Protein AF-A0A7S1WLS0-F1 (afdb_monomer_lite)

Foldseek 3Di:
DVLLVLQVVLLVVLVVCVVVVQFDDNPGLVVCSCLLVVLVPDDLQAADLDELNSSSSQLNSCVVVVHDNVVSSVLSNCQRRLDCPNPQQSSNHRWGAPDPRYDIHDPDPCPSVVVVD

Radius of gyration: 13.22 Å; chains: 1; bounding box: 27×26×39 Å

pLDDT: mean 93.17, std 4.49, range [72.94, 97.62]

Organism: Alexandrium catenella (NCBI:txid2925)

Secondary structure (DSSP, 8-state):
-HHHHHHHHHHHHHHHHHHTT--------TT-GGGHHHHHHS-TTS-B---TTTHHHHHHHHHHTT--HHHHHHHHHHHHTT-TT-TTTTT-SS-B--STTBPPB-SSTTTTSGGG-

Sequence (117 aa):
LDASIATFLLHVESRIANHCGEGFYTIGPCGEELLSGVGLALRPTDLAALHYRHLGTALMRSLRSGAPMESVLLNRARGFCVSTLDPVSKGHHCLLGGGEHDFLVTSTLASQSPPAV

Structure (mmCIF, N/CA/C/O backbone):
data_AF-A0A7S1WLS0-F1
#
_entry.id   AF-A0A7S1WLS0-F1
#
loop_
_atom_site.group_PDB
_atom_site.id
_atom_site.type_symbol
_atom_site.label_atom_id
_atom_site.label_alt_id
_atom_site.label_comp_id
_atom_site.label_asym_id
_atom_site.label_entity_id
_atom_site.label_seq_id
_atom_site.pdbx_PDB_ins_code
_atom_site.Cartn_x
_atom_site.Cartn_y
_atom_site.Cartn_z
_atom_site.occupancy
_atom_site.B_iso_or_equiv
_atom_site.auth_seq_id
_atom_site.auth_comp_id
_atom_site.auth_asym_id
_atom_site.auth_atom_id
_atom_site.pdbx_PDB_model_num
ATOM 1 N N . LEU A 1 1 ? -15.720 -5.421 -3.867 1.00 79.56 1 LEU A N 1
ATOM 2 C CA . LEU A 1 1 ? -15.421 -5.707 -5.286 1.00 79.56 1 LEU A CA 1
ATOM 3 C C . LEU A 1 1 ? -14.441 -4.676 -5.839 1.00 79.56 1 LEU A C 1
ATOM 5 O O . LEU A 1 1 ? -13.378 -5.070 -6.297 1.00 79.56 1 LEU A O 1
ATOM 9 N N . ASP A 1 2 ? -14.729 -3.382 -5.688 1.00 93.50 2 ASP A N 1
ATOM 10 C CA . ASP A 1 2 ? -13.911 -2.284 -6.229 1.00 93.50 2 ASP A CA 1
ATOM 11 C C . ASP A 1 2 ? -12.439 -2.346 -5.815 1.00 93.50 2 ASP A C 1
ATOM 13 O O . ASP A 1 2 ? -11.564 -2.307 -6.670 1.00 93.50 2 ASP A O 1
ATOM 17 N N . ALA A 1 3 ? -12.145 -2.545 -4.525 1.00 96.50 3 ALA A N 1
ATOM 18 C CA . ALA A 1 3 ? -10.765 -2.681 -4.055 1.00 96.50 3 ALA A CA 1
ATOM 19 C C . ALA A 1 3 ? -10.038 -3.901 -4.652 1.00 96.50 3 ALA A C 1
ATOM 21 O O . ALA A 1 3 ? -8.842 -3.820 -4.910 1.00 96.50 3 ALA A O 1
ATOM 22 N N . SER A 1 4 ? -10.730 -5.018 -4.907 1.00 96.88 4 SER A N 1
ATOM 23 C CA . SER A 1 4 ? -10.135 -6.184 -5.582 1.00 96.88 4 SER A CA 1
ATOM 24 C C . SER A 1 4 ? -9.783 -5.867 -7.031 1.00 96.88 4 SER A C 1
ATOM 26 O O . SER A 1 4 ? -8.681 -6.175 -7.472 1.00 96.88 4 SER A O 1
ATOM 28 N N . ILE A 1 5 ? -10.687 -5.199 -7.752 1.00 96.88 5 ILE A N 1
ATOM 29 C CA . ILE A 1 5 ? -10.441 -4.775 -9.135 1.00 96.88 5 ILE A CA 1
ATOM 30 C C . ILE A 1 5 ? -9.294 -3.762 -9.171 1.00 96.88 5 ILE A C 1
ATOM 32 O O . ILE A 1 5 ? -8.348 -3.934 -9.931 1.00 96.88 5 ILE A O 1
ATOM 36 N N . ALA A 1 6 ? -9.323 -2.754 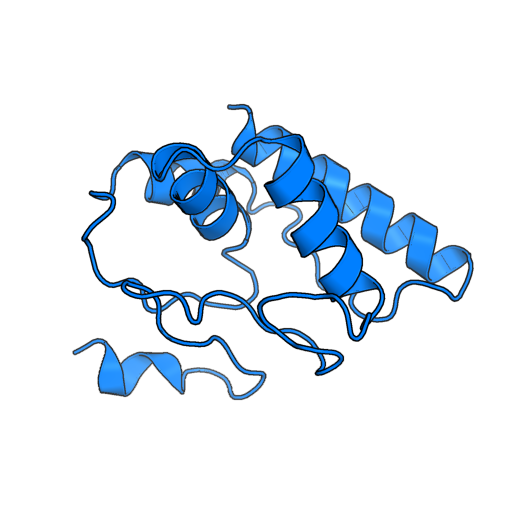-8.298 1.00 96.81 6 ALA A N 1
ATOM 37 C CA . ALA A 1 6 ? -8.257 -1.768 -8.157 1.00 96.81 6 ALA A CA 1
ATOM 38 C C . ALA A 1 6 ? -6.903 -2.429 -7.876 1.00 96.81 6 ALA A C 1
ATOM 40 O O . ALA A 1 6 ? -5.903 -2.058 -8.477 1.00 96.81 6 ALA A O 1
ATOM 41 N N . THR A 1 7 ? -6.876 -3.442 -7.006 1.00 96.50 7 THR A N 1
ATOM 42 C CA . THR A 1 7 ? -5.673 -4.220 -6.678 1.00 96.50 7 THR A CA 1
ATOM 43 C C . THR A 1 7 ? -5.078 -4.888 -7.920 1.00 96.50 7 THR A C 1
ATOM 45 O O . THR A 1 7 ? -3.869 -4.801 -8.137 1.00 96.50 7 THR A O 1
ATOM 48 N N . PHE A 1 8 ? -5.921 -5.503 -8.755 1.00 96.38 8 PHE A N 1
ATOM 49 C CA . PHE A 1 8 ? -5.499 -6.115 -10.016 1.00 96.38 8 PHE A CA 1
ATOM 50 C C . PHE A 1 8 ? -5.005 -5.075 -11.027 1.00 96.38 8 PHE A C 1
ATOM 52 O O . PHE A 1 8 ? -3.925 -5.226 -11.592 1.00 96.38 8 PHE A O 1
ATOM 59 N N . LEU A 1 9 ? -5.754 -3.988 -11.225 1.00 96.12 9 LEU A N 1
ATOM 60 C CA . LEU A 1 9 ? -5.374 -2.928 -12.161 1.00 96.12 9 LEU A CA 1
ATOM 61 C C . LEU A 1 9 ? -4.044 -2.285 -11.758 1.00 96.12 9 LEU A C 1
ATOM 63 O O . LEU A 1 9 ? -3.145 -2.158 -12.578 1.00 96.12 9 LEU A O 1
ATOM 67 N N . LEU A 1 10 ? -3.866 -1.980 -10.473 1.00 95.50 10 LEU A N 1
ATOM 68 C CA . LEU A 1 10 ? -2.608 -1.477 -9.924 1.00 95.50 10 LEU A CA 1
ATOM 69 C C . LEU A 1 10 ? -1.446 -2.457 -10.130 1.00 95.50 10 LEU A C 1
ATOM 71 O O . LEU A 1 10 ? -0.324 -2.023 -10.385 1.00 95.50 10 LEU A O 1
ATOM 75 N N . HIS A 1 11 ? -1.692 -3.769 -10.045 1.00 95.31 11 HIS A N 1
ATOM 76 C CA . HIS A 1 11 ? -0.683 -4.765 -10.400 1.00 95.31 11 HIS A CA 1
ATOM 77 C C . HIS A 1 11 ? -0.281 -4.657 -11.876 1.00 95.31 11 HIS A C 1
ATOM 79 O O . HIS A 1 11 ? 0.914 -4.577 -12.161 1.00 95.31 11 HIS A O 1
ATOM 85 N N . VAL A 1 12 ? -1.250 -4.623 -12.793 1.00 96.06 12 VAL A N 1
ATOM 86 C CA . VAL A 1 12 ? -0.998 -4.496 -14.237 1.00 96.06 12 VAL A CA 1
ATOM 87 C C . VAL A 1 12 ? -0.223 -3.210 -14.536 1.00 96.06 12 VAL A C 1
ATOM 89 O O . VAL A 1 12 ? 0.847 -3.270 -15.139 1.00 96.06 12 VAL A O 1
ATOM 92 N N . GLU A 1 13 ? -0.683 -2.072 -14.020 1.00 95.81 13 GLU A N 1
ATOM 93 C CA . GLU A 1 13 ? -0.031 -0.777 -14.235 1.00 95.81 13 GLU A CA 1
ATOM 94 C C . GLU A 1 13 ? 1.378 -0.727 -13.637 1.00 95.81 13 GLU A C 1
ATOM 96 O O . GLU A 1 13 ? 2.289 -0.192 -14.262 1.00 95.81 13 GLU A O 1
ATOM 101 N N . SER A 1 14 ? 1.622 -1.360 -12.482 1.00 94.88 14 SER A N 1
ATOM 102 C CA . SER A 1 14 ? 2.982 -1.451 -11.927 1.00 94.88 14 SER A CA 1
ATOM 103 C C . SER A 1 14 ? 3.954 -2.185 -12.863 1.00 94.88 14 SER A C 1
ATOM 105 O O . SER A 1 14 ? 5.133 -1.833 -12.935 1.00 94.88 14 SER A O 1
ATOM 107 N N . ARG A 1 15 ? 3.473 -3.189 -13.614 1.00 95.81 15 ARG A N 1
ATOM 108 C CA . ARG A 1 15 ? 4.278 -3.923 -14.602 1.00 95.81 15 ARG A CA 1
ATOM 109 C C . ARG A 1 15 ? 4.525 -3.091 -15.854 1.00 95.81 15 ARG A C 1
ATOM 111 O O . ARG A 1 15 ? 5.644 -3.102 -16.357 1.00 95.81 15 ARG A O 1
ATOM 118 N N . ILE A 1 16 ? 3.518 -2.356 -16.322 1.00 96.62 16 ILE A N 1
ATOM 119 C CA . ILE A 1 16 ? 3.651 -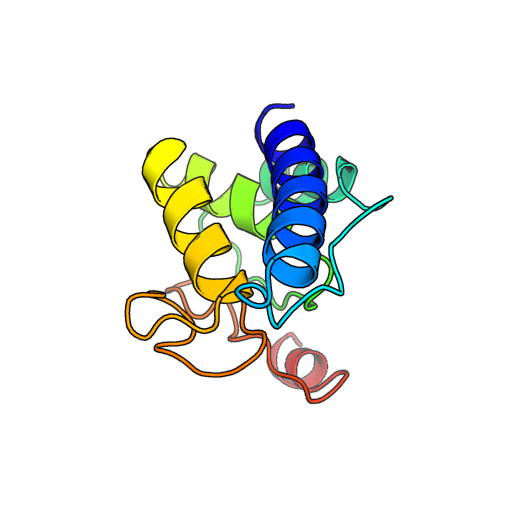1.434 -17.457 1.00 96.62 16 ILE A CA 1
ATOM 120 C C . ILE A 1 16 ? 4.641 -0.316 -17.111 1.00 96.62 16 ILE A C 1
ATOM 122 O O . ILE A 1 16 ? 5.596 -0.097 -17.850 1.00 96.62 16 ILE A O 1
ATOM 126 N N . ALA A 1 17 ? 4.491 0.325 -15.949 1.00 95.75 17 ALA A N 1
ATOM 127 C CA . ALA A 1 17 ? 5.413 1.354 -15.477 1.00 95.75 17 ALA A CA 1
ATOM 128 C C . ALA A 1 17 ? 6.853 0.828 -15.384 1.00 95.75 17 ALA A C 1
ATOM 130 O O . ALA A 1 17 ? 7.790 1.505 -15.799 1.00 95.75 17 ALA A O 1
ATOM 131 N N . ASN A 1 18 ? 7.042 -0.401 -14.892 1.00 96.56 18 ASN A N 1
ATOM 132 C CA . ASN A 1 18 ? 8.359 -1.033 -14.869 1.00 96.56 18 ASN A CA 1
ATOM 133 C C . ASN A 1 18 ? 8.928 -1.283 -16.270 1.00 96.56 18 ASN A C 1
ATOM 135 O O . ASN A 1 18 ? 10.109 -1.028 -16.487 1.00 96.56 18 ASN A O 1
ATOM 139 N N . HIS A 1 19 ? 8.102 -1.72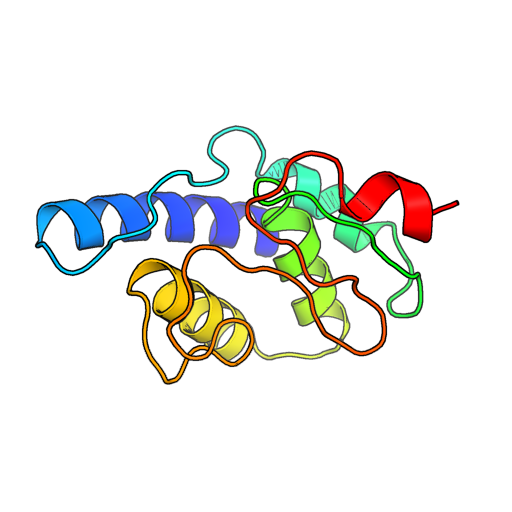3 -17.222 1.00 97.38 19 HIS A N 1
ATOM 140 C CA . HIS A 1 19 ? 8.515 -1.874 -18.617 1.00 97.38 19 HIS A CA 1
ATOM 141 C C . HIS A 1 19 ? 8.970 -0.541 -19.233 1.00 97.38 19 HIS A C 1
ATOM 143 O O . HIS A 1 19 ? 9.929 -0.517 -20.000 1.00 97.38 19 HIS A O 1
ATOM 149 N N . CYS A 1 20 ? 8.338 0.567 -18.840 1.00 97.62 20 CYS A N 1
ATOM 150 C CA . CYS A 1 20 ? 8.726 1.920 -19.237 1.00 97.62 20 CYS A CA 1
ATOM 151 C C . CYS A 1 20 ? 9.933 2.488 -18.462 1.00 97.62 20 CYS A C 1
ATOM 153 O O . CYS A 1 20 ? 10.362 3.594 -18.766 1.00 97.62 20 CYS A O 1
ATOM 155 N N . GLY A 1 21 ? 10.479 1.774 -17.470 1.00 97.12 21 GLY A N 1
ATOM 156 C CA . GLY A 1 21 ? 11.587 2.256 -16.632 1.00 97.12 21 GLY A CA 1
ATOM 157 C C . GLY A 1 21 ? 11.188 3.213 -15.500 1.00 97.12 21 GLY A C 1
ATOM 158 O O . GLY A 1 21 ? 12.062 3.745 -14.826 1.00 97.12 21 GLY A O 1
ATOM 159 N N . GLU A 1 22 ? 9.889 3.398 -15.259 1.00 95.62 22 GLU A N 1
ATOM 160 C CA . GLU A 1 22 ? 9.325 4.346 -14.279 1.00 95.62 22 GLU A CA 1
ATOM 161 C C . GLU A 1 22 ? 8.774 3.648 -13.019 1.00 95.62 22 GLU A C 1
ATOM 163 O O . GLU A 1 22 ? 8.460 4.282 -12.013 1.00 95.62 22 GLU A O 1
ATOM 168 N N . GLY A 1 23 ? 8.612 2.323 -13.060 1.00 94.19 23 GLY A N 1
ATOM 169 C CA . GLY A 1 23 ? 8.133 1.504 -11.946 1.00 94.19 23 GLY A CA 1
ATOM 170 C C . GLY A 1 23 ? 9.258 0.673 -11.337 1.00 94.19 23 GLY A C 1
ATOM 171 O O . GLY A 1 23 ? 9.884 -0.130 -12.028 1.00 94.19 23 GLY A O 1
ATOM 172 N N . PHE A 1 24 ? 9.481 0.806 -10.030 1.00 92.25 24 PHE A N 1
ATOM 173 C CA . PHE A 1 24 ? 10.595 0.156 -9.326 1.00 92.25 24 PHE A CA 1
ATOM 174 C C . PHE A 1 24 ? 10.139 -0.928 -8.345 1.00 92.25 24 PHE A C 1
ATOM 176 O O . PHE A 1 24 ? 10.904 -1.838 -8.035 1.00 92.25 24 PHE A O 1
ATOM 183 N N . TYR A 1 25 ? 8.883 -0.882 -7.891 1.00 88.62 25 TYR A N 1
ATOM 184 C CA . TYR A 1 25 ? 8.289 -1.945 -7.083 1.00 88.62 25 TYR A CA 1
ATOM 185 C C . TYR A 1 25 ? 7.267 -2.744 -7.899 1.00 88.62 25 TYR A C 1
ATOM 187 O O . TYR A 1 25 ? 6.212 -2.234 -8.258 1.00 88.62 25 TYR A O 1
ATOM 195 N N . THR A 1 26 ? 7.572 -4.013 -8.180 1.00 82.75 26 THR A N 1
ATOM 196 C CA . THR A 1 26 ? 6.750 -4.876 -9.056 1.00 82.75 26 THR A CA 1
ATOM 197 C C . THR A 1 26 ? 6.288 -6.171 -8.403 1.00 82.75 26 THR A C 1
ATOM 199 O O . THR A 1 26 ? 5.631 -6.997 -9.048 1.00 82.75 26 THR A O 1
ATOM 202 N N . ILE A 1 27 ? 6.584 -6.355 -7.111 1.00 81.00 27 ILE A N 1
ATOM 203 C CA . ILE A 1 27 ? 6.007 -7.433 -6.302 1.00 81.00 27 ILE A CA 1
ATOM 204 C C . ILE A 1 27 ? 4.557 -7.045 -6.005 1.00 81.00 27 ILE A C 1
ATOM 206 O O . ILE A 1 27 ? 4.197 -6.613 -4.914 1.00 81.00 27 ILE A O 1
ATOM 210 N N . GLY A 1 28 ? 3.725 -7.106 -7.038 1.00 72.94 28 GLY A N 1
ATOM 211 C CA . GLY A 1 28 ? 2.317 -6.797 -6.913 1.00 72.94 28 GLY A CA 1
ATOM 212 C C . GLY A 1 28 ? 1.512 -8.003 -6.417 1.00 72.94 28 GLY A C 1
ATOM 213 O O . GLY A 1 28 ? 1.954 -9.150 -6.528 1.00 72.94 28 GLY A O 1
ATOM 214 N N . PRO A 1 29 ? 0.318 -7.744 -5.879 1.00 80.69 29 PRO A N 1
ATOM 215 C CA . PRO A 1 29 ? -0.507 -8.707 -5.146 1.00 80.69 29 PRO A CA 1
ATOM 216 C C . PRO A 1 29 ? -1.332 -9.625 -6.066 1.00 80.69 29 PRO A C 1
ATOM 218 O O . PRO A 1 29 ? -2.448 -9.993 -5.715 1.00 80.69 29 PRO A O 1
ATOM 221 N N . CYS A 1 30 ? -0.824 -9.965 -7.255 1.00 90.06 30 CYS A N 1
ATOM 222 C CA . CYS A 1 30 ? -1.538 -10.851 -8.177 1.00 90.06 30 CYS A CA 1
ATOM 223 C C . CYS A 1 30 ? -1.857 -12.185 -7.485 1.00 90.06 30 CYS A C 1
ATOM 225 O O . CYS A 1 30 ? -0.960 -12.801 -6.893 1.00 90.06 30 CYS A O 1
ATOM 227 N N . GLY A 1 31 ? -3.127 -12.590 -7.534 1.00 94.00 31 GLY A N 1
ATOM 228 C CA . GLY A 1 31 ? -3.663 -13.767 -6.846 1.00 94.00 31 GLY A CA 1
ATOM 229 C C . GLY A 1 31 ? -4.128 -13.521 -5.403 1.00 94.00 31 GLY A C 1
ATOM 230 O O . GLY A 1 31 ? -4.629 -14.443 -4.764 1.00 94.00 31 GLY A O 1
ATOM 231 N N . GLU A 1 32 ? -3.980 -12.304 -4.874 1.00 95.25 32 GLU A N 1
ATOM 232 C CA . GLU A 1 32 ? -4.398 -11.909 -3.519 1.00 95.25 32 GLU A CA 1
ATOM 233 C C . GLU A 1 32 ? -5.478 -10.817 -3.510 1.00 95.25 32 GLU A C 1
ATOM 235 O O . GLU A 1 32 ? -5.791 -10.225 -2.477 1.00 95.25 32 GLU A O 1
ATOM 240 N N . GLU A 1 33 ? -6.111 -10.556 -4.650 1.00 96.81 33 GLU A N 1
ATOM 241 C CA . GLU A 1 33 ? -7.120 -9.510 -4.818 1.00 96.81 33 GLU A CA 1
ATOM 242 C C . GLU A 1 33 ? -8.309 -9.689 -3.861 1.00 96.81 33 GLU A C 1
ATOM 244 O O . GLU A 1 33 ? -8.914 -8.710 -3.409 1.00 96.81 33 GLU A O 1
ATOM 249 N N . LEU A 1 34 ? -8.649 -10.937 -3.522 1.00 96.12 34 LEU A N 1
ATOM 250 C CA . LEU A 1 34 ? -9.744 -11.268 -2.608 1.00 96.12 34 LEU A CA 1
ATOM 251 C C . LEU A 1 34 ? -9.425 -10.977 -1.136 1.00 96.12 34 LEU A C 1
ATOM 253 O O . LEU A 1 34 ? -10.355 -10.908 -0.331 1.00 96.12 34 LEU A O 1
ATOM 257 N N . LEU A 1 35 ? -8.166 -10.692 -0.778 1.00 96.50 35 LEU A N 1
ATOM 258 C CA . LEU A 1 35 ? -7.836 -10.198 0.564 1.00 96.50 35 LEU A CA 1
ATOM 259 C C . LEU A 1 35 ? -8.514 -8.856 0.871 1.00 96.50 35 LEU A C 1
ATOM 261 O O . LEU A 1 35 ? -8.697 -8.519 2.038 1.00 96.50 35 LEU A O 1
ATOM 265 N N . SER A 1 36 ? -9.006 -8.129 -0.141 1.00 97.19 36 SER A N 1
ATOM 266 C CA . SER A 1 36 ? -9.879 -6.971 0.088 1.00 97.19 36 SER A CA 1
ATOM 267 C C . SER A 1 36 ? -11.116 -7.303 0.940 1.00 97.19 36 SER A C 1
ATOM 269 O O . SER A 1 36 ? -11.594 -6.445 1.682 1.00 97.19 36 SER A O 1
ATOM 271 N N . GLY A 1 37 ? -11.589 -8.557 0.910 1.00 97.62 37 GLY A N 1
ATOM 272 C CA . GLY A 1 37 ? -12.660 -9.046 1.776 1.00 97.62 37 GLY A CA 1
ATOM 273 C C . GLY A 1 37 ? -12.311 -8.967 3.265 1.00 97.62 37 GLY A C 1
ATOM 274 O O . GLY A 1 37 ? -13.180 -8.653 4.074 1.00 97.62 37 GLY A O 1
ATOM 275 N N . VAL A 1 38 ? -11.035 -9.138 3.630 1.00 96.69 38 VAL A N 1
ATOM 276 C CA . VAL A 1 38 ? -10.561 -8.938 5.010 1.00 96.69 38 VAL A CA 1
ATOM 277 C C . VAL A 1 38 ? -10.727 -7.474 5.412 1.00 96.69 38 VAL A C 1
ATOM 279 O O . VAL A 1 38 ? -11.283 -7.179 6.465 1.00 96.69 38 VAL A O 1
ATOM 282 N N . GLY A 1 39 ? -10.323 -6.536 4.550 1.00 96.00 39 GLY A N 1
ATOM 283 C CA . GLY A 1 39 ? -10.471 -5.101 4.822 1.00 96.00 39 GLY A CA 1
ATOM 284 C C . GLY A 1 39 ? -11.934 -4.654 4.943 1.00 96.00 39 GLY A C 1
ATOM 285 O O . GLY A 1 39 ? -12.235 -3.701 5.665 1.00 96.00 39 GLY A O 1
ATOM 286 N N . LEU A 1 40 ? -12.845 -5.360 4.267 1.00 96.81 40 LEU A N 1
ATOM 287 C CA . LEU A 1 40 ? -14.287 -5.153 4.382 1.00 96.81 40 LEU A CA 1
ATOM 288 C C . LEU A 1 40 ? -14.838 -5.680 5.714 1.00 96.81 40 LEU A C 1
ATOM 290 O O . LEU A 1 40 ? -15.695 -5.030 6.307 1.00 96.81 40 LEU A O 1
ATOM 294 N N . ALA A 1 41 ? -14.343 -6.831 6.174 1.00 96.88 41 ALA A N 1
ATOM 295 C CA . ALA A 1 41 ? -14.800 -7.487 7.398 1.00 96.88 41 ALA A CA 1
ATOM 296 C C . ALA A 1 41 ? -14.331 -6.787 8.687 1.00 96.88 41 ALA A C 1
ATOM 298 O O . ALA A 1 41 ? -15.026 -6.845 9.700 1.00 96.88 41 ALA A O 1
ATOM 299 N N . LEU A 1 42 ? -13.172 -6.121 8.663 1.00 95.12 42 LEU A N 1
ATOM 300 C CA . LEU A 1 42 ? -12.641 -5.383 9.816 1.00 95.12 42 LEU A CA 1
ATOM 301 C C . LEU A 1 42 ? -13.455 -4.114 10.117 1.00 95.12 42 LEU A C 1
ATOM 303 O O . LEU A 1 42 ? -14.148 -3.571 9.259 1.00 95.12 42 LEU A O 1
ATOM 307 N N . ARG A 1 43 ? -13.345 -3.556 11.320 1.00 94.94 43 ARG A N 1
ATOM 308 C CA . ARG A 1 43 ? -13.795 -2.187 11.626 1.00 94.94 43 ARG A CA 1
ATOM 309 C C . ARG A 1 43 ? -12.738 -1.180 11.152 1.00 94.94 43 ARG A C 1
ATOM 311 O O . ARG A 1 43 ? -11.555 -1.522 11.135 1.00 94.94 43 ARG A O 1
ATOM 318 N N . PRO A 1 44 ? -13.112 0.065 10.798 1.00 90.75 44 PRO A N 1
ATOM 319 C CA . PRO A 1 44 ? -12.131 1.091 10.428 1.00 90.75 44 PRO A CA 1
ATOM 320 C C . PRO A 1 44 ? -11.098 1.365 11.531 1.00 90.75 44 PRO A C 1
ATOM 322 O O . PRO A 1 44 ? -9.958 1.692 11.231 1.00 90.75 44 PRO A O 1
ATOM 325 N N . THR A 1 45 ? -11.491 1.174 12.793 1.00 93.56 45 THR A N 1
ATOM 326 C CA . THR A 1 45 ? -10.663 1.392 13.987 1.00 93.56 45 THR A CA 1
ATOM 327 C C . THR A 1 45 ? -9.861 0.166 14.427 1.00 93.56 45 THR A C 1
ATOM 329 O O . THR A 1 45 ? -9.172 0.227 15.441 1.00 93.56 45 THR A O 1
ATOM 332 N N . ASP A 1 46 ? -9.976 -0.974 13.736 1.00 95.69 46 ASP A N 1
ATOM 333 C CA . ASP A 1 46 ? -9.166 -2.145 14.080 1.00 95.69 46 ASP A CA 1
ATOM 334 C C . ASP A 1 46 ? -7.714 -1.898 13.680 1.00 95.69 46 ASP A C 1
ATOM 336 O O . ASP A 1 46 ? -7.446 -1.557 12.522 1.00 95.69 46 ASP A O 1
ATOM 340 N N . LEU A 1 47 ? -6.794 -2.109 14.626 1.00 94.75 47 LEU A N 1
ATOM 341 C CA . LEU A 1 47 ? -5.360 -2.068 14.361 1.00 94.75 47 LEU A CA 1
ATOM 342 C C . LEU A 1 47 ? -4.982 -3.187 13.384 1.00 94.75 47 LEU A C 1
ATOM 344 O O . LEU A 1 47 ? -5.384 -4.337 13.571 1.00 94.75 47 LEU A O 1
ATOM 348 N N . ALA A 1 48 ? -4.203 -2.865 12.351 1.00 94.56 48 ALA A N 1
ATOM 349 C CA . ALA A 1 48 ? -3.787 -3.837 11.344 1.00 94.56 48 ALA A CA 1
ATOM 350 C C . ALA A 1 48 ? -2.264 -3.881 11.163 1.00 94.56 48 ALA A C 1
ATOM 352 O O . ALA A 1 48 ? -1.629 -2.910 10.749 1.00 94.56 48 ALA A O 1
ATOM 353 N N . ALA A 1 49 ? -1.681 -5.053 11.421 1.00 94.38 49 ALA A N 1
ATOM 354 C CA . ALA A 1 49 ? -0.289 -5.376 11.123 1.00 94.38 49 ALA A CA 1
ATOM 355 C C . ALA A 1 49 ? -0.205 -6.145 9.795 1.00 94.38 49 ALA A C 1
ATOM 357 O O . ALA A 1 49 ? -0.255 -7.375 9.751 1.00 94.38 49 ALA A O 1
ATOM 358 N N . LEU A 1 50 ? -0.158 -5.407 8.684 1.00 93.19 50 LEU A N 1
ATOM 359 C CA . LEU A 1 50 ? -0.216 -5.977 7.337 1.00 93.19 50 LEU A CA 1
ATOM 360 C C . LEU A 1 50 ? 1.152 -6.479 6.837 1.00 93.19 50 LEU A C 1
ATOM 362 O O . LEU A 1 50 ? 2.205 -6.169 7.384 1.00 93.19 50 LEU A O 1
ATOM 366 N N . HIS A 1 51 ? 1.125 -7.252 5.753 1.00 92.19 51 HIS A N 1
ATOM 36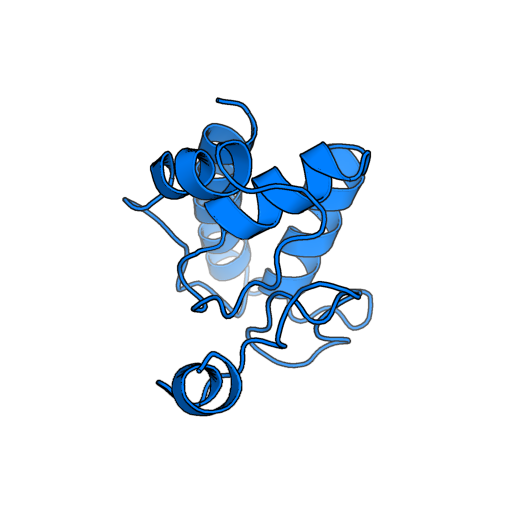7 C CA . HIS A 1 51 ? 2.290 -7.656 4.969 1.00 92.19 51 HIS A CA 1
ATOM 368 C C . HIS A 1 51 ? 2.261 -6.928 3.616 1.00 92.19 51 HIS A C 1
ATOM 370 O O . HIS A 1 51 ? 1.192 -6.504 3.173 1.00 92.19 51 HIS A O 1
ATOM 376 N N . TYR A 1 52 ? 3.397 -6.814 2.916 1.00 89.44 52 TYR A N 1
ATOM 377 C CA . TYR A 1 52 ? 3.479 -6.028 1.672 1.00 89.44 52 TYR A CA 1
ATOM 378 C C . TYR A 1 52 ? 2.573 -6.551 0.543 1.00 89.44 52 TYR A C 1
ATOM 380 O O . TYR A 1 52 ? 2.228 -5.803 -0.371 1.00 89.44 52 TYR A O 1
ATOM 388 N N . ARG A 1 53 ? 2.148 -7.820 0.618 1.00 91.69 53 ARG A N 1
ATOM 389 C CA . ARG A 1 53 ? 1.204 -8.420 -0.339 1.00 91.69 53 ARG A CA 1
ATOM 390 C C . ARG A 1 53 ? -0.273 -8.175 0.001 1.00 91.69 53 ARG A C 1
ATOM 392 O O . ARG A 1 53 ? -1.119 -8.245 -0.882 1.00 91.69 53 ARG A O 1
ATOM 399 N N . HIS A 1 54 ? -0.592 -7.725 1.217 1.00 94.12 54 HIS A N 1
ATOM 400 C CA . HIS A 1 54 ? -1.966 -7.439 1.659 1.00 94.12 54 HIS A CA 1
ATOM 401 C C . HIS A 1 54 ? -2.516 -6.097 1.131 1.00 94.12 54 HIS A C 1
ATOM 403 O O . HIS A 1 54 ? -3.273 -5.407 1.819 1.00 94.12 54 HIS A O 1
ATOM 409 N N . LEU A 1 55 ? -2.148 -5.702 -0.093 1.00 94.94 55 LEU A N 1
ATOM 410 C CA . LEU A 1 55 ? -2.558 -4.432 -0.691 1.00 94.94 55 LEU A CA 1
ATOM 411 C C . LEU A 1 55 ? -4.085 -4.310 -0.761 1.00 94.94 55 LEU A C 1
ATOM 413 O O . LEU A 1 55 ? -4.620 -3.269 -0.396 1.00 94.94 55 LEU A O 1
ATOM 417 N N . GLY A 1 56 ? -4.792 -5.371 -1.161 1.00 96.00 56 GLY A N 1
ATOM 418 C CA . GLY A 1 56 ? -6.255 -5.342 -1.260 1.00 96.00 56 GLY A CA 1
ATOM 419 C C . GLY A 1 56 ? -6.942 -4.999 0.063 1.00 96.00 56 GLY A C 1
ATOM 420 O O . GLY A 1 56 ? -7.897 -4.220 0.076 1.00 96.00 56 GLY A O 1
ATOM 421 N N . THR A 1 57 ? -6.422 -5.513 1.182 1.00 96.00 57 THR A N 1
ATOM 422 C CA . THR A 1 57 ? -6.880 -5.166 2.535 1.00 96.00 57 THR A CA 1
ATOM 423 C C . THR A 1 57 ? -6.664 -3.682 2.825 1.00 96.00 57 THR A C 1
ATOM 425 O O . THR A 1 57 ? -7.587 -3.018 3.296 1.00 96.00 57 THR A O 1
ATOM 428 N N . ALA A 1 58 ? -5.476 -3.153 2.513 1.00 95.00 58 ALA A N 1
ATOM 429 C CA . ALA A 1 58 ? -5.137 -1.746 2.729 1.00 95.00 58 ALA A CA 1
ATOM 430 C C . ALA A 1 58 ? -6.027 -0.805 1.899 1.00 95.00 58 ALA A C 1
ATOM 432 O O . ALA A 1 58 ? -6.621 0.117 2.453 1.00 95.00 58 ALA A O 1
ATOM 433 N N . LEU A 1 59 ? -6.203 -1.079 0.598 1.00 95.88 59 LEU A N 1
ATOM 434 C CA . LEU A 1 59 ? -7.060 -0.268 -0.275 1.00 95.88 59 LEU A CA 1
ATOM 435 C C . LEU A 1 59 ? -8.511 -0.262 0.219 1.00 95.88 59 LEU A C 1
ATOM 437 O O . LEU A 1 59 ? -9.129 0.797 0.300 1.00 95.88 59 LEU A O 1
ATOM 441 N N . MET A 1 60 ? -9.054 -1.427 0.593 1.00 96.94 60 MET A N 1
ATOM 442 C CA . MET A 1 60 ? -10.421 -1.508 1.114 1.00 96.94 60 MET A CA 1
ATOM 443 C C . MET A 1 60 ? -10.584 -0.712 2.414 1.00 96.94 60 MET A C 1
ATOM 445 O O . MET A 1 60 ? -11.589 -0.024 2.587 1.00 96.94 60 MET A O 1
ATOM 449 N N . ARG A 1 61 ? -9.599 -0.765 3.318 1.00 95.31 61 ARG A N 1
ATOM 450 C CA . ARG A 1 61 ? -9.616 0.024 4.558 1.00 95.31 61 ARG A CA 1
ATOM 451 C C . ARG A 1 61 ? -9.611 1.526 4.273 1.00 95.31 61 ARG A C 1
ATOM 453 O O . ARG A 1 61 ? -10.442 2.227 4.840 1.00 95.31 61 ARG A O 1
ATOM 460 N N . SER A 1 62 ? -8.773 2.006 3.350 1.00 94.12 62 SER A N 1
ATOM 461 C CA . SER A 1 62 ? -8.756 3.424 2.954 1.00 94.12 62 SER A CA 1
ATOM 462 C C . SER A 1 62 ? -10.082 3.884 2.339 1.00 94.12 62 SER A C 1
ATOM 464 O O . SER A 1 62 ? -10.580 4.959 2.659 1.00 94.12 62 SER A O 1
ATOM 466 N N . LEU A 1 63 ? -10.707 3.064 1.490 1.00 95.44 63 LEU A N 1
ATOM 467 C CA . LEU A 1 63 ? -12.029 3.390 0.941 1.00 95.44 63 LEU A CA 1
ATOM 468 C C . LEU A 1 63 ? -13.092 3.465 2.046 1.00 95.44 63 LEU A C 1
ATOM 470 O O . LEU A 1 63 ? -13.929 4.364 2.052 1.00 95.44 63 LEU A O 1
ATOM 474 N N . ARG A 1 64 ? -13.036 2.556 3.026 1.00 94.00 64 ARG A N 1
ATOM 475 C CA . ARG A 1 64 ? -13.963 2.544 4.168 1.00 94.00 64 ARG A CA 1
ATOM 476 C C . ARG A 1 64 ? -13.742 3.679 5.162 1.00 94.00 64 ARG A C 1
ATOM 478 O O . ARG A 1 64 ? -14.680 4.016 5.879 1.00 94.00 64 ARG A O 1
ATOM 485 N N . SER A 1 65 ? -12.563 4.296 5.178 1.00 91.44 65 SER A N 1
ATOM 486 C CA . SER A 1 65 ? -12.321 5.549 5.902 1.00 91.44 65 SER A CA 1
ATOM 487 C C . SER A 1 65 ? -12.781 6.790 5.122 1.00 91.44 65 SER A C 1
ATOM 489 O O . SER A 1 65 ? -12.490 7.908 5.534 1.00 91.44 65 SER A O 1
ATOM 491 N N . GLY A 1 66 ? -13.477 6.615 3.991 1.00 93.19 66 GLY A N 1
ATOM 492 C CA . GLY A 1 66 ? -14.023 7.705 3.182 1.00 93.19 66 GLY A CA 1
ATOM 493 C C . GLY A 1 66 ? -13.033 8.321 2.192 1.00 93.19 66 GLY A C 1
ATOM 494 O O . GLY A 1 66 ? -13.337 9.363 1.613 1.00 93.19 66 GLY A O 1
ATOM 495 N N . ALA A 1 67 ? -11.860 7.712 1.976 1.00 94.25 67 ALA A N 1
ATOM 496 C CA . ALA A 1 67 ? -10.927 8.209 0.972 1.00 94.25 67 ALA A CA 1
ATOM 497 C C . ALA A 1 67 ? -11.515 8.022 -0.443 1.00 94.25 67 ALA A C 1
ATOM 499 O O . ALA A 1 67 ? -11.984 6.926 -0.768 1.00 94.25 67 ALA A O 1
ATOM 500 N N . PRO A 1 68 ? -11.469 9.048 -1.312 1.00 97.25 68 PRO A N 1
ATOM 501 C CA . PRO A 1 68 ? -11.874 8.905 -2.707 1.00 97.25 68 PRO A CA 1
ATOM 502 C C . PRO A 1 68 ? -11.058 7.826 -3.432 1.00 97.25 68 PRO A C 1
ATOM 504 O O . PRO A 1 68 ? -9.844 7.738 -3.258 1.00 97.25 68 PRO A O 1
ATOM 507 N N . MET A 1 69 ? -11.695 7.041 -4.307 1.00 96.62 69 MET A N 1
ATOM 508 C CA . MET A 1 69 ? -11.011 5.986 -5.074 1.00 96.62 69 MET A CA 1
ATOM 509 C C . MET A 1 69 ? -9.804 6.519 -5.857 1.00 96.62 69 MET A C 1
ATOM 511 O O . MET A 1 69 ? -8.742 5.903 -5.863 1.00 96.62 69 MET A O 1
ATOM 515 N N . GLU A 1 70 ? -9.949 7.686 -6.483 1.00 97.44 70 GLU A N 1
ATOM 516 C CA . GLU A 1 70 ? -8.880 8.323 -7.252 1.00 97.44 70 GLU A CA 1
ATOM 517 C C . GLU A 1 70 ? -7.636 8.600 -6.399 1.00 97.44 70 GLU A C 1
ATOM 519 O O . GLU A 1 70 ? -6.520 8.293 -6.817 1.00 97.44 70 GLU A O 1
ATOM 524 N N . SER A 1 71 ? -7.810 9.116 -5.176 1.00 97.00 71 SER A N 1
ATOM 525 C CA . SER A 1 71 ? -6.677 9.404 -4.294 1.00 97.00 71 SER A CA 1
ATOM 526 C C . SER A 1 71 ? -6.009 8.120 -3.808 1.00 97.00 71 SER A C 1
ATOM 528 O O . SER A 1 71 ? -4.783 8.052 -3.760 1.00 97.00 71 SER A O 1
ATOM 530 N N . VAL A 1 72 ? -6.794 7.078 -3.518 1.00 96.50 72 VAL A N 1
ATOM 531 C CA . VAL A 1 72 ? -6.297 5.747 -3.144 1.00 96.50 72 VAL A CA 1
ATOM 532 C C . VAL A 1 72 ? -5.444 5.141 -4.266 1.00 96.50 72 VAL A C 1
ATOM 534 O O . VAL A 1 72 ? -4.320 4.700 -4.013 1.00 96.50 72 VAL A O 1
ATOM 537 N N . LEU A 1 73 ? -5.937 5.170 -5.509 1.00 96.88 73 LEU A N 1
ATOM 538 C CA . LEU A 1 73 ? -5.214 4.677 -6.684 1.00 96.88 73 LEU A CA 1
ATOM 539 C C . LEU A 1 73 ? -3.935 5.479 -6.939 1.00 96.88 73 LEU A C 1
ATOM 541 O O . LEU A 1 73 ? -2.864 4.889 -7.075 1.00 96.88 73 LEU A O 1
ATOM 545 N N . LEU A 1 74 ? -4.027 6.812 -6.950 1.00 97.12 74 LEU A N 1
ATOM 546 C CA . LEU A 1 74 ? -2.889 7.692 -7.209 1.00 97.12 74 LEU A CA 1
ATOM 547 C C . LEU A 1 74 ? -1.796 7.537 -6.148 1.00 97.12 74 LEU A C 1
ATOM 549 O O . LEU A 1 74 ? -0.616 7.433 -6.480 1.00 97.12 74 LEU A O 1
ATOM 553 N N . ASN A 1 75 ? -2.172 7.489 -4.869 1.00 95.62 75 ASN A N 1
ATOM 554 C CA . ASN A 1 75 ? -1.218 7.303 -3.780 1.00 95.62 75 ASN A CA 1
ATOM 555 C C . ASN A 1 75 ? -0.512 5.954 -3.890 1.00 95.62 75 ASN A C 1
ATOM 557 O O . ASN A 1 75 ? 0.707 5.889 -3.735 1.00 95.62 75 ASN A O 1
ATOM 561 N N . ARG A 1 76 ? -1.238 4.883 -4.237 1.00 94.88 76 ARG A N 1
ATOM 562 C CA . ARG A 1 76 ? -0.588 3.590 -4.442 1.00 94.88 76 ARG A CA 1
ATOM 563 C C . ARG A 1 76 ? 0.309 3.573 -5.683 1.00 94.88 76 ARG A C 1
ATOM 565 O O . ARG A 1 76 ? 1.404 3.020 -5.609 1.00 94.88 76 ARG A O 1
ATOM 572 N N . ALA A 1 77 ? -0.112 4.196 -6.784 1.00 95.12 77 ALA A N 1
ATOM 573 C CA . ALA A 1 77 ? 0.693 4.321 -7.999 1.00 95.12 77 ALA A CA 1
ATOM 574 C C . ALA A 1 77 ? 2.025 5.041 -7.730 1.00 95.12 77 ALA A C 1
ATOM 576 O O . ALA A 1 77 ? 3.081 4.561 -8.140 1.00 95.12 77 ALA A O 1
ATOM 577 N N . ARG A 1 78 ? 2.003 6.125 -6.940 1.00 95.50 78 ARG A N 1
ATOM 578 C CA . ARG A 1 78 ? 3.216 6.830 -6.488 1.00 95.50 78 ARG A CA 1
ATOM 579 C C . ARG A 1 78 ? 4.193 5.912 -5.757 1.00 95.50 78 ARG A C 1
ATOM 581 O O . ARG A 1 78 ? 5.396 6.027 -5.976 1.00 95.50 78 ARG A O 1
ATOM 588 N N . GLY A 1 79 ? 3.688 4.989 -4.939 1.00 93.31 79 GLY A N 1
ATOM 589 C CA . GLY A 1 79 ? 4.516 3.997 -4.253 1.00 93.31 79 GLY A CA 1
ATOM 590 C C . GLY A 1 79 ? 5.231 3.033 -5.207 1.00 93.31 79 GLY A C 1
ATOM 591 O O . GLY A 1 79 ? 6.372 2.656 -4.949 1.00 93.31 79 GLY A O 1
ATOM 592 N N . PHE A 1 80 ? 4.619 2.670 -6.342 1.00 94.00 80 PHE A N 1
ATOM 593 C CA . PHE A 1 80 ? 5.285 1.845 -7.362 1.00 94.00 80 PHE A CA 1
ATOM 594 C C . PHE A 1 80 ? 6.430 2.580 -8.066 1.00 94.00 80 PHE A C 1
ATOM 596 O O . PHE A 1 80 ? 7.439 1.958 -8.401 1.00 94.00 80 PHE A O 1
ATOM 603 N N . CYS A 1 81 ? 6.291 3.894 -8.235 1.00 94.50 81 CYS A N 1
ATOM 604 C CA . CYS A 1 81 ? 7.283 4.770 -8.857 1.00 94.50 81 CYS A CA 1
ATOM 605 C C . CYS A 1 81 ? 8.283 5.381 -7.864 1.00 94.50 81 CYS A C 1
ATOM 607 O O . CYS A 1 81 ? 9.097 6.205 -8.263 1.00 94.50 81 CYS A O 1
ATOM 609 N N . VAL A 1 82 ? 8.230 5.013 -6.575 1.00 94.25 82 VAL A N 1
ATOM 610 C CA . VAL A 1 82 ? 9.124 5.563 -5.531 1.00 94.25 82 VAL A CA 1
ATOM 611 C C . VAL A 1 82 ? 9.066 7.102 -5.513 1.00 94.25 82 VAL A C 1
ATOM 613 O O . VAL A 1 82 ? 10.043 7.814 -5.298 1.00 94.25 82 VAL A O 1
ATOM 616 N N . SER A 1 83 ? 7.876 7.643 -5.766 1.00 95.19 83 SER A N 1
ATOM 617 C CA . SER A 1 83 ? 7.661 9.082 -5.822 1.00 95.19 83 SER A CA 1
ATOM 618 C C . SER A 1 83 ? 7.764 9.684 -4.420 1.00 95.19 83 SER A C 1
ATOM 620 O O . SER A 1 83 ? 7.141 9.197 -3.475 1.00 95.19 83 SER A O 1
ATOM 622 N N . THR A 1 84 ? 8.447 10.823 -4.294 1.00 96.31 84 THR A N 1
ATOM 623 C CA . THR A 1 84 ? 8.511 11.600 -3.042 1.00 96.31 84 THR A CA 1
ATOM 624 C C . THR A 1 84 ? 7.143 12.116 -2.581 1.00 96.31 84 THR A C 1
ATOM 626 O O . THR A 1 84 ? 6.973 12.447 -1.411 1.00 96.31 84 THR A O 1
ATOM 629 N N . LEU A 1 85 ? 6.149 12.134 -3.477 1.00 96.62 85 LEU A N 1
ATOM 630 C CA . LEU A 1 85 ? 4.753 12.469 -3.180 1.00 96.62 85 LEU A CA 1
ATOM 631 C C . LEU A 1 85 ? 3.921 11.290 -2.644 1.00 96.62 85 LEU A C 1
ATOM 633 O O . LEU A 1 85 ? 2.729 11.470 -2.396 1.00 96.62 85 LEU A O 1
ATOM 637 N N . ASP A 1 86 ? 4.480 10.079 -2.523 1.00 94.81 86 ASP A N 1
ATOM 638 C CA . ASP A 1 86 ? 3.780 8.973 -1.855 1.00 94.81 86 ASP A CA 1
ATOM 639 C C . ASP A 1 86 ? 3.575 9.331 -0.370 1.00 94.81 86 ASP A C 1
ATOM 641 O O . ASP A 1 86 ? 4.566 9.519 0.344 1.00 94.81 86 ASP A O 1
ATOM 645 N N . PRO A 1 87 ? 2.324 9.427 0.122 1.00 93.62 87 PRO A N 1
ATOM 646 C CA . PRO A 1 87 ? 2.062 9.809 1.507 1.00 93.62 87 PRO A CA 1
ATOM 647 C C . PRO A 1 87 ? 2.605 8.809 2.535 1.00 93.62 87 PRO A C 1
ATOM 649 O O . PRO A 1 87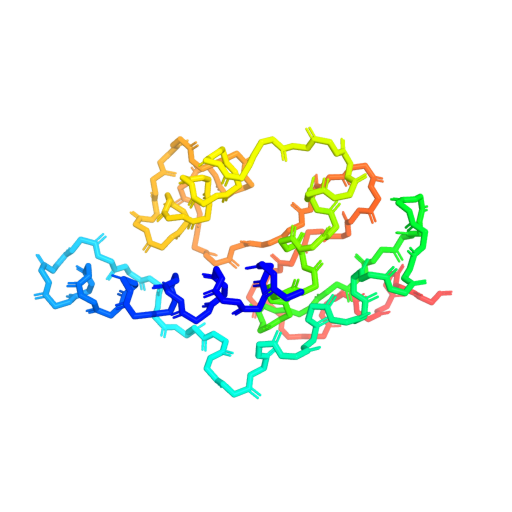 ? 2.854 9.208 3.672 1.00 93.62 87 PRO A O 1
ATOM 652 N N . VAL A 1 88 ? 2.793 7.539 2.157 1.00 93.19 88 VAL A N 1
ATOM 653 C CA . VAL A 1 88 ? 3.287 6.496 3.064 1.00 93.19 88 VAL A CA 1
ATOM 654 C C . VAL A 1 88 ? 4.806 6.452 3.035 1.00 93.19 88 VAL A C 1
ATOM 656 O O . VAL A 1 88 ? 5.455 6.563 4.074 1.00 93.19 88 VAL A O 1
ATOM 659 N N . SER A 1 89 ? 5.383 6.289 1.843 1.00 91.44 89 SER A N 1
ATOM 660 C CA . SER A 1 89 ? 6.816 6.044 1.722 1.00 91.44 89 SER A CA 1
ATOM 661 C C . SER A 1 89 ? 7.671 7.285 1.546 1.00 91.44 89 SER A C 1
ATOM 663 O O . SER A 1 89 ? 8.855 7.222 1.850 1.00 91.44 89 SER A O 1
ATOM 665 N N . LYS A 1 90 ? 7.122 8.403 1.057 1.00 94.38 90 LYS A N 1
ATOM 666 C CA . LYS A 1 90 ? 7.877 9.635 0.770 1.00 94.38 90 LYS A CA 1
ATOM 667 C C . LYS A 1 90 ? 9.143 9.392 -0.070 1.00 94.38 90 LYS A C 1
ATOM 669 O O . LYS A 1 90 ? 10.157 10.059 0.120 1.00 94.38 90 LYS A O 1
ATOM 674 N N . GLY A 1 91 ? 9.083 8.43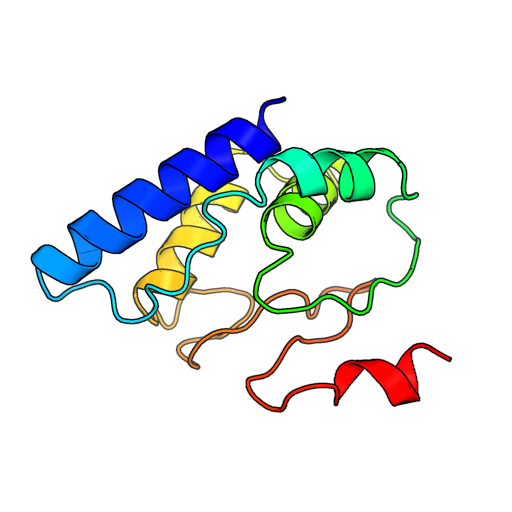6 -0.999 1.00 93.06 91 GLY A N 1
ATOM 675 C CA . GLY A 1 91 ? 10.216 8.031 -1.839 1.00 93.06 91 GLY A CA 1
ATOM 676 C C . GLY A 1 91 ? 11.065 6.892 -1.266 1.00 93.06 91 GLY A C 1
ATOM 677 O O . GLY A 1 91 ? 12.113 6.570 -1.818 1.00 93.06 91 GLY A O 1
ATOM 678 N N . HIS A 1 92 ? 10.635 6.252 -0.177 1.00 89.62 92 HIS A N 1
ATOM 679 C CA . HIS A 1 92 ? 11.223 4.998 0.285 1.00 89.62 92 HIS A CA 1
ATOM 680 C C . HIS A 1 92 ? 10.614 3.792 -0.442 1.00 89.62 92 HIS A C 1
ATOM 682 O O . HIS A 1 92 ? 9.478 3.796 -0.909 1.00 89.62 92 HIS A O 1
ATOM 688 N N . HIS A 1 93 ? 11.385 2.718 -0.553 1.00 83.75 93 HIS A N 1
ATOM 689 C CA . HIS A 1 93 ? 10.944 1.533 -1.275 1.00 83.75 93 HIS A CA 1
ATOM 690 C C . HIS A 1 93 ? 9.921 0.713 -0.463 1.00 83.75 93 HIS A C 1
ATOM 692 O O . HIS A 1 93 ? 10.203 0.313 0.666 1.00 83.75 93 HIS A O 1
ATOM 698 N N . CYS A 1 94 ? 8.789 0.367 -1.094 1.00 73.25 94 CYS A N 1
ATOM 699 C CA . CYS A 1 94 ? 7.868 -0.702 -0.675 1.00 73.25 94 CYS A CA 1
ATOM 700 C C . CYS A 1 94 ? 7.297 -0.562 0.749 1.00 73.25 94 CYS A C 1
ATOM 702 O O . CYS A 1 94 ? 7.474 -1.445 1.590 1.00 73.25 94 CYS A O 1
ATOM 704 N N . LEU A 1 95 ? 6.549 0.511 1.011 1.00 89.50 95 LEU A N 1
ATOM 705 C CA . LEU A 1 95 ? 5.808 0.655 2.267 1.00 89.50 95 LEU A CA 1
ATOM 706 C C . LEU A 1 95 ? 4.288 0.586 2.039 1.00 89.50 95 LEU A C 1
ATOM 708 O O . LEU A 1 95 ? 3.774 0.885 0.957 1.00 89.50 95 LEU A O 1
ATOM 712 N N . LEU A 1 96 ? 3.578 0.147 3.076 1.00 91.06 96 LEU A N 1
ATOM 713 C CA . LEU A 1 96 ? 2.119 0.142 3.207 1.00 91.06 96 LEU A CA 1
ATOM 714 C C . LEU A 1 96 ? 1.756 0.493 4.658 1.00 91.06 96 LEU A C 1
ATOM 716 O O . LEU A 1 96 ? 2.556 0.257 5.562 1.00 91.06 96 LEU A O 1
ATOM 720 N N . GLY A 1 97 ? 0.548 1.010 4.886 1.00 89.50 97 GLY A N 1
ATOM 721 C CA . GLY A 1 97 ? 0.071 1.353 6.230 1.00 89.50 97 GLY A CA 1
ATOM 722 C C . GLY A 1 97 ? 0.659 2.665 6.755 1.00 89.50 97 GLY A C 1
ATOM 723 O O . GLY A 1 97 ? 0.816 3.619 5.996 1.00 89.50 97 GLY A O 1
ATOM 724 N N . GLY A 1 98 ? 0.954 2.721 8.058 1.00 85.81 98 GLY A N 1
ATOM 725 C CA . GLY A 1 98 ? 1.474 3.924 8.723 1.00 85.81 98 GLY A CA 1
ATOM 726 C C . GLY A 1 98 ? 0.421 5.000 9.024 1.00 85.81 98 GLY A C 1
ATOM 727 O O . GLY A 1 98 ? 0.781 6.125 9.367 1.00 85.81 98 GLY A O 1
ATOM 728 N N . GLY A 1 99 ? -0.865 4.671 8.878 1.00 88.25 99 GLY A N 1
ATOM 729 C CA . GLY A 1 99 ? -1.974 5.490 9.367 1.00 88.25 99 GLY A CA 1
ATOM 730 C C . GLY A 1 99 ? -2.243 5.268 10.858 1.00 88.25 99 GLY A C 1
ATOM 731 O O . GLY A 1 99 ? -1.621 4.425 11.496 1.00 88.25 99 GLY A O 1
ATOM 732 N N . GLU A 1 100 ? -3.224 5.987 11.405 1.00 90.19 100 GLU A N 1
ATOM 733 C CA . GLU A 1 100 ? -3.595 5.930 12.832 1.00 90.19 100 GLU A CA 1
ATOM 734 C C . GLU A 1 100 ? -3.888 4.506 13.342 1.00 90.19 100 GLU A C 1
ATOM 736 O O . GLU A 1 100 ? -3.609 4.183 14.495 1.00 90.19 100 GLU A O 1
ATOM 741 N N . HIS A 1 101 ? -4.423 3.641 12.476 1.00 92.62 101 HIS A N 1
ATOM 742 C CA . HIS A 1 101 ? -4.807 2.269 12.813 1.00 92.62 101 HIS A CA 1
ATOM 743 C C . HIS A 1 101 ? -3.998 1.202 12.063 1.00 92.62 101 HIS A C 1
ATOM 745 O O . HIS A 1 101 ? -4.432 0.054 11.977 1.00 92.62 101 HIS A O 1
ATOM 751 N N . ASP A 1 102 ? -2.834 1.550 11.511 1.00 92.69 102 ASP A N 1
ATOM 752 C CA . ASP A 1 102 ? -2.008 0.619 10.741 1.00 92.69 102 ASP A CA 1
ATOM 753 C C . ASP A 1 102 ? -0.546 0.671 11.189 1.00 92.69 102 ASP A C 1
ATOM 755 O O . ASP A 1 102 ? 0.070 1.735 11.259 1.00 92.69 102 ASP A O 1
ATOM 759 N N . PHE A 1 103 ? 0.059 -0.499 11.379 1.00 92.19 103 PHE A N 1
ATOM 760 C CA . PHE A 1 103 ? 1.511 -0.583 11.493 1.00 92.19 103 PHE A CA 1
ATOM 761 C C . PHE A 1 103 ? 2.154 -0.276 10.138 1.00 92.19 103 PHE A C 1
ATOM 763 O O . PHE A 1 103 ? 1.635 -0.654 9.083 1.00 92.19 103 PHE A O 1
ATOM 770 N N . LEU A 1 104 ? 3.306 0.397 10.158 1.00 92.12 104 LEU A N 1
ATOM 771 C CA . LEU A 1 104 ? 4.083 0.620 8.945 1.00 92.12 104 LEU A CA 1
ATOM 772 C C . LEU A 1 104 ? 4.712 -0.703 8.491 1.00 92.12 104 LEU A C 1
ATOM 774 O O . LEU A 1 104 ? 5.530 -1.296 9.195 1.00 92.12 104 LEU A O 1
ATOM 778 N N . VAL A 1 105 ? 4.342 -1.153 7.297 1.00 90.25 105 VAL A N 1
ATOM 779 C CA . VAL A 1 105 ? 4.939 -2.328 6.658 1.00 90.25 105 VAL A CA 1
ATOM 780 C C . VAL A 1 105 ? 6.310 -1.952 6.112 1.00 90.25 105 VAL A C 1
ATOM 782 O O . VAL A 1 105 ? 6.420 -0.980 5.370 1.00 90.25 105 VAL A O 1
ATOM 785 N N . THR A 1 106 ? 7.335 -2.741 6.438 1.00 88.19 106 THR A N 1
ATOM 786 C CA . THR A 1 106 ? 8.713 -2.559 5.949 1.00 88.19 106 THR A CA 1
ATOM 787 C C . THR A 1 106 ? 9.194 -3.789 5.172 1.00 88.19 106 THR A C 1
ATOM 789 O O . THR A 1 106 ? 8.483 -4.791 5.075 1.00 88.19 106 THR A O 1
ATOM 792 N N . SER A 1 107 ? 10.404 -3.731 4.608 1.00 88.50 107 SER A N 1
ATOM 793 C CA . SER A 1 107 ? 11.031 -4.867 3.917 1.00 88.50 107 SER A CA 1
ATOM 794 C C . SER A 1 107 ? 11.488 -5.989 4.858 1.00 88.50 107 SER A C 1
ATOM 796 O O . SER A 1 107 ? 11.738 -7.102 4.393 1.00 88.50 107 SER A O 1
ATOM 798 N N . THR A 1 108 ? 11.590 -5.729 6.165 1.00 91.25 108 THR A N 1
ATOM 799 C CA . THR A 1 108 ? 11.963 -6.743 7.155 1.00 91.25 108 THR A CA 1
ATOM 800 C C . THR A 1 108 ? 10.798 -7.700 7.374 1.00 91.25 108 THR A C 1
ATOM 802 O O . THR A 1 108 ? 9.756 -7.330 7.912 1.00 91.25 108 THR A O 1
ATOM 805 N N . LEU A 1 109 ? 10.971 -8.957 6.968 1.00 91.56 109 LEU A N 1
ATOM 806 C CA . LEU A 1 109 ? 9.940 -9.976 7.138 1.00 91.56 109 LEU A CA 1
ATOM 807 C C . LEU A 1 109 ? 9.625 -10.209 8.619 1.00 91.56 109 LEU A C 1
ATOM 809 O O . LEU A 1 109 ? 10.524 -10.277 9.454 1.00 91.56 109 LEU A O 1
ATOM 813 N N . ALA A 1 110 ? 8.333 -10.364 8.914 1.00 92.19 110 ALA A N 1
ATOM 814 C CA . ALA A 1 110 ? 7.784 -10.637 10.242 1.00 92.19 110 ALA A CA 1
ATOM 815 C C . ALA A 1 110 ? 8.052 -9.561 11.314 1.00 92.19 110 ALA A C 1
ATOM 817 O O . ALA A 1 110 ? 7.663 -9.755 12.465 1.00 92.19 110 ALA A O 1
ATOM 818 N N . SER A 1 111 ? 8.631 -8.401 10.975 1.00 91.06 111 SER A N 1
ATOM 819 C CA . SER A 1 111 ? 8.834 -7.315 11.948 1.00 91.06 111 SER A CA 1
ATOM 820 C C . SER A 1 111 ? 7.518 -6.750 12.489 1.00 91.06 111 SER A C 1
ATOM 822 O O . SER A 1 111 ? 7.494 -6.166 13.567 1.00 91.06 111 SER A O 1
ATOM 824 N N . GLN A 1 112 ? 6.423 -6.928 11.749 1.00 91.00 112 GLN A N 1
ATOM 825 C CA . GLN A 1 112 ? 5.081 -6.544 12.164 1.00 91.00 112 GLN A CA 1
ATOM 826 C C . GLN A 1 112 ? 4.454 -7.522 13.165 1.00 91.00 112 GLN A C 1
ATOM 828 O O . GLN A 1 112 ? 3.468 -7.167 13.798 1.00 91.00 112 GLN A O 1
ATOM 833 N N . SER A 1 113 ? 4.979 -8.745 13.305 1.00 91.81 113 SER A N 1
ATOM 834 C CA . SER A 1 113 ? 4.361 -9.774 14.147 1.00 91.81 113 SER A CA 1
ATOM 835 C C . SER A 1 113 ? 4.496 -9.488 15.646 1.00 91.81 113 SER A C 1
ATOM 837 O O . SER A 1 113 ? 3.461 -9.492 16.299 1.00 91.81 113 SER A O 1
ATOM 839 N N . PRO A 1 114 ? 5.684 -9.188 16.216 1.00 92.94 114 PRO A N 1
ATOM 840 C CA . PRO A 1 114 ? 5.798 -8.889 17.645 1.00 92.94 114 PRO A CA 1
ATOM 841 C C . PRO A 1 114 ? 4.917 -7.732 18.141 1.00 92.94 114 PRO A C 1
ATOM 843 O O . PRO A 1 114 ? 4.268 -7.917 19.161 1.00 92.94 114 PRO A O 1
ATOM 846 N N . PRO A 1 115 ? 4.835 -6.565 17.465 1.00 88.38 115 PRO A N 1
ATOM 847 C CA . PRO A 1 115 ? 3.988 -5.472 17.942 1.00 88.38 115 PRO A CA 1
ATOM 848 C C . PRO A 1 115 ? 2.484 -5.698 17.706 1.00 88.38 115 PRO A C 1
ATOM 850 O O . PRO A 1 115 ? 1.679 -4.880 18.143 1.00 88.38 115 PRO A O 1
ATOM 853 N N . ALA A 1 116 ? 2.094 -6.766 17.000 1.00 90.31 116 ALA A N 1
ATOM 854 C CA . ALA A 1 116 ? 0.695 -7.105 16.747 1.00 90.31 116 ALA A CA 1
ATOM 855 C C . ALA A 1 116 ? 0.052 -7.977 17.842 1.00 90.31 116 ALA A C 1
ATOM 857 O O . ALA A 1 116 ? -1.154 -8.221 17.765 1.00 90.31 116 ALA A O 1
ATOM 858 N N . VAL A 1 117 ? 0.839 -8.474 18.804 1.00 89.75 117 VAL A N 1
ATOM 859 C CA . VAL A 1 117 ? 0.406 -9.349 19.912 1.00 89.75 117 VAL A CA 1
ATOM 860 C C . VAL A 1 117 ? 0.487 -8.588 21.227 1.00 89.75 117 VAL A C 1
ATOM 862 O O . VAL A 1 117 ? -0.434 -8.769 22.052 1.00 89.75 117 VAL A O 1
#